Protein AF-A0A950BRS3-F1 (afdb_monomer_lite)

Sequence (164 aa):
MASGNPVDVPRTFEIGLVMAGSISAGAYIAGVVDFLIQALDQWEQAKSGSDPDCPRHNLLLKVMAGASGGGITAAIAAGQLGQAFSPVTSLPTIPSPVNNKFFESWVERIDIAGLLGTRDLDADPQSDVQSVLDSTVLDRIAASVFVFPVGSPPVNRKYLADPL

Radius of gyration: 20.38 Å; chains: 1; bounding box: 50×35×70 Å

Secondary structure (DSSP, 8-state):
---PPP--PPPEEEEEEEE---STTHHHHHHHHHHHHHHHHHHHHHHHTT-TTS---EEEEEEEEESTHHHHHHHHHHHHTTS------S---SS-----HHHIIIIII--HHHHT--HHHHH-TTS----SS-THHHHHHHHHHT---TTPPPP--TTB-S--

Structure (mmCIF, N/CA/C/O backbone):
data_AF-A0A950BRS3-F1
#
_entry.id   AF-A0A950BRS3-F1
#
loop_
_atom_site.group_PDB
_atom_site.id
_atom_site.type_symbol
_atom_site.label_atom_id
_atom_site.label_alt_id
_atom_site.label_comp_id
_atom_site.label_asym_id
_atom_site.label_entity_id
_atom_site.label_seq_id
_atom_site.pdbx_PDB_ins_code
_atom_site.Cartn_x
_atom_site.Cartn_y
_atom_site.Cartn_z
_atom_site.occupancy
_atom_site.B_iso_or_equiv
_atom_site.auth_seq_id
_atom_site.auth_comp_id
_atom_site.auth_asym_id
_atom_site.auth_atom_id
_atom_site.pdbx_PDB_model_num
ATOM 1 N N . MET A 1 1 ? -25.244 -13.499 45.451 1.00 38.75 1 MET A N 1
ATOM 2 C CA . MET A 1 1 ? -24.557 -14.028 44.255 1.00 38.75 1 MET A CA 1
ATOM 3 C C . MET A 1 1 ? -24.623 -12.950 43.192 1.00 38.75 1 MET A C 1
ATOM 5 O O . MET A 1 1 ? -25.724 -12.555 42.837 1.00 38.75 1 MET A O 1
ATOM 9 N N . ALA A 1 2 ? -23.480 -12.379 42.814 1.00 39.19 2 ALA A N 1
ATOM 10 C CA . ALA A 1 2 ? -23.419 -11.267 41.871 1.00 39.19 2 ALA A CA 1
ATOM 11 C C . ALA A 1 2 ? -23.772 -11.762 40.461 1.00 39.19 2 ALA A C 1
ATOM 13 O O . ALA A 1 2 ? -23.068 -12.599 39.902 1.00 39.19 2 ALA A O 1
ATOM 14 N N . SER A 1 3 ? -24.870 -11.255 39.907 1.00 43.66 3 SER A N 1
ATOM 15 C CA . SER A 1 3 ? -25.194 -11.359 38.489 1.00 43.66 3 SER A CA 1
ATOM 16 C C . SER A 1 3 ? -24.251 -10.434 37.720 1.00 43.66 3 SER A C 1
ATOM 18 O O . SER A 1 3 ? -24.501 -9.234 37.613 1.00 43.66 3 SER A O 1
ATOM 20 N N . GLY A 1 4 ? -23.126 -10.969 37.249 1.00 43.00 4 GLY A N 1
ATOM 21 C CA . GLY A 1 4 ? -22.287 -10.264 36.287 1.00 43.00 4 GLY A CA 1
ATOM 22 C C . GLY A 1 4 ? -23.073 -10.090 34.991 1.00 43.00 4 GLY A C 1
ATOM 23 O O . GLY A 1 4 ? -23.494 -11.081 34.397 1.00 43.00 4 GLY A O 1
ATOM 24 N N . ASN A 1 5 ? -23.300 -8.842 34.577 1.00 41.34 5 ASN A N 1
ATOM 25 C CA . ASN A 1 5 ? -23.772 -8.547 33.227 1.00 41.34 5 ASN A CA 1
ATOM 26 C C . ASN A 1 5 ? -22.833 -9.235 32.220 1.00 41.34 5 ASN A C 1
ATOM 28 O O . ASN A 1 5 ? -21.615 -9.196 32.431 1.00 41.34 5 ASN A O 1
ATOM 32 N N . PRO A 1 6 ? -23.349 -9.853 31.142 1.00 47.56 6 PRO A N 1
ATOM 33 C CA . PRO A 1 6 ? -22.487 -10.297 30.060 1.00 47.56 6 PRO A CA 1
ATOM 34 C C . PRO A 1 6 ? -21.703 -9.080 29.565 1.00 47.56 6 PRO A C 1
ATOM 36 O O . PRO A 1 6 ? -22.286 -8.041 29.259 1.00 47.56 6 PRO A O 1
ATOM 39 N N . VAL A 1 7 ? -20.374 -9.192 29.570 1.00 55.00 7 VAL A N 1
ATOM 40 C CA . VAL A 1 7 ? -19.490 -8.201 28.957 1.00 55.00 7 VAL A CA 1
ATOM 41 C C . VAL A 1 7 ? -19.906 -8.132 27.493 1.00 55.00 7 VAL A C 1
ATOM 43 O O . VAL A 1 7 ? -19.756 -9.118 26.773 1.00 55.00 7 VAL A O 1
ATOM 46 N N . ASP A 1 8 ? -20.507 -7.016 27.089 1.00 55.94 8 ASP A N 1
ATOM 47 C CA . ASP A 1 8 ? -20.932 -6.785 25.714 1.00 55.94 8 ASP A CA 1
ATOM 48 C C . ASP A 1 8 ? -19.667 -6.783 24.848 1.00 55.94 8 ASP A C 1
ATOM 50 O O . ASP A 1 8 ? -18.872 -5.841 24.875 1.00 55.94 8 ASP A O 1
ATOM 54 N N . VAL A 1 9 ? -19.389 -7.913 24.191 1.00 56.44 9 VAL A N 1
ATOM 55 C CA . VAL A 1 9 ? -18.206 -8.062 23.344 1.00 56.44 9 VAL A CA 1
ATOM 56 C C . VAL A 1 9 ? -18.384 -7.070 22.198 1.00 56.44 9 VAL A C 1
ATOM 58 O O . VAL A 1 9 ? -19.370 -7.195 21.465 1.00 56.44 9 VAL A O 1
ATOM 61 N N . PRO A 1 10 ? -17.483 -6.086 22.015 1.00 66.25 10 PRO A N 1
ATOM 62 C CA . PRO A 1 10 ? -17.678 -5.079 20.988 1.00 66.25 10 PRO A CA 1
ATOM 63 C C . PRO A 1 10 ? -17.839 -5.761 19.633 1.00 66.25 10 PRO A C 1
ATOM 65 O O . PRO A 1 10 ? -16.991 -6.558 19.215 1.00 66.25 10 PRO A O 1
ATOM 68 N N . ARG A 1 11 ? -18.950 -5.463 18.954 1.00 86.06 11 ARG A N 1
ATOM 69 C CA . ARG A 1 11 ? -19.247 -6.002 17.625 1.00 86.06 11 ARG A CA 1
ATOM 70 C C . ARG A 1 11 ? -18.036 -5.779 16.722 1.00 86.06 11 ARG A C 1
ATOM 72 O O . ARG A 1 11 ? -17.553 -4.655 16.616 1.00 86.06 11 ARG A O 1
ATOM 79 N N . THR A 1 12 ? -17.530 -6.848 16.116 1.00 93.06 12 THR A N 1
ATOM 80 C CA . THR A 1 12 ? -16.375 -6.777 15.214 1.00 93.06 12 THR A CA 1
ATOM 81 C C . THR A 1 12 ? -16.866 -6.762 13.774 1.00 93.06 12 THR A C 1
ATOM 83 O O . THR A 1 12 ? -17.670 -7.608 13.386 1.00 93.06 12 THR A O 1
ATOM 86 N N . PHE A 1 13 ? -16.406 -5.786 12.999 1.00 94.38 13 PHE A N 1
ATOM 87 C CA . PHE A 1 13 ? -16.661 -5.668 11.570 1.00 94.38 13 PHE A CA 1
ATOM 88 C C . PHE A 1 13 ? -15.406 -6.062 10.805 1.00 94.38 13 PHE A C 1
ATOM 90 O O . PHE A 1 13 ? -14.326 -5.538 11.062 1.00 94.38 13 PHE A O 1
ATOM 97 N N . GLU A 1 14 ? -15.549 -6.984 9.865 1.00 95.56 14 GLU A N 1
ATOM 98 C CA . GLU A 1 14 ? -14.435 -7.459 9.053 1.00 95.56 14 GLU A CA 1
ATOM 99 C C . GLU A 1 14 ? -14.454 -6.773 7.688 1.00 95.56 14 GLU A C 1
ATOM 101 O O . GLU A 1 14 ? -15.500 -6.690 7.042 1.00 95.56 14 GLU A O 1
ATOM 106 N N . ILE A 1 15 ? -13.296 -6.280 7.252 1.00 95.19 15 ILE A N 1
ATOM 107 C CA . ILE A 1 15 ? -13.111 -5.638 5.952 1.00 95.19 15 ILE A CA 1
ATOM 108 C C . ILE A 1 15 ? -12.165 -6.481 5.108 1.00 95.19 15 ILE A C 1
ATOM 110 O O . ILE A 1 15 ? -11.055 -6.805 5.528 1.00 95.19 15 ILE A O 1
ATOM 114 N N . GLY A 1 16 ? -12.594 -6.773 3.883 1.00 96.06 16 GLY A N 1
ATOM 115 C CA . GLY A 1 16 ? -11.703 -7.165 2.802 1.00 96.06 16 GLY A CA 1
ATOM 116 C C . GLY A 1 16 ? -11.576 -6.029 1.798 1.00 96.06 16 GLY A C 1
ATOM 117 O O . GLY A 1 16 ? -12.584 -5.550 1.279 1.00 96.06 16 GLY A O 1
ATOM 118 N N . LEU A 1 17 ? -10.349 -5.593 1.531 1.00 95.50 17 LEU A N 1
ATOM 119 C CA . LEU A 1 17 ? -10.066 -4.533 0.574 1.00 95.50 17 LEU A CA 1
ATOM 120 C C . LEU A 1 17 ? -9.602 -5.141 -0.753 1.00 95.50 17 LEU A C 1
ATOM 122 O O . LEU A 1 17 ? -8.569 -5.806 -0.811 1.00 95.50 17 LEU A O 1
ATOM 126 N N . VAL A 1 18 ? -10.356 -4.885 -1.823 1.00 95.50 18 VAL A N 1
ATOM 127 C CA . VAL A 1 18 ? -10.011 -5.299 -3.190 1.00 95.50 18 VAL A CA 1
ATOM 128 C C . VAL A 1 18 ? -9.726 -4.058 -4.027 1.00 95.50 18 VAL A C 1
ATOM 130 O O . VAL A 1 18 ? -10.600 -3.215 -4.221 1.00 95.50 18 VAL A O 1
ATOM 133 N N . MET A 1 19 ? -8.501 -3.949 -4.532 1.00 94.69 19 MET A N 1
ATOM 134 C CA . MET A 1 19 ? -8.024 -2.811 -5.314 1.00 94.69 19 MET A CA 1
ATOM 135 C C . MET A 1 19 ? -7.909 -3.191 -6.790 1.00 94.69 19 MET A C 1
ATOM 137 O O . MET A 1 19 ? -7.158 -4.093 -7.169 1.00 94.69 19 MET A O 1
ATOM 141 N N . ALA A 1 20 ? -8.662 -2.494 -7.638 1.00 89.69 20 ALA A N 1
ATOM 142 C CA . ALA A 1 20 ? -8.631 -2.714 -9.078 1.00 89.69 20 ALA A CA 1
ATOM 143 C C . ALA A 1 20 ? -7.265 -2.356 -9.687 1.00 89.69 20 ALA A C 1
ATOM 145 O O . ALA A 1 20 ? -6.498 -1.561 -9.142 1.00 89.69 20 ALA A O 1
ATOM 146 N N . GLY A 1 21 ? -6.984 -2.925 -10.859 1.00 86.69 21 GLY A N 1
ATOM 147 C CA . GLY A 1 21 ? -5.821 -2.539 -11.644 1.00 86.69 21 GLY A CA 1
ATOM 148 C C . GLY A 1 21 ? -5.962 -1.134 -12.201 1.00 86.69 21 GLY A C 1
ATOM 149 O O . GLY A 1 21 ? -6.921 -0.827 -12.903 1.00 86.69 21 GLY A O 1
ATOM 150 N N . SER A 1 22 ? -4.974 -0.294 -11.917 1.00 78.44 22 SER A N 1
ATOM 151 C CA . SER A 1 22 ? -4.832 1.008 -12.545 1.00 78.44 22 SER A CA 1
ATOM 152 C C . SER A 1 22 ? -3.350 1.334 -12.691 1.00 78.44 22 SER A C 1
ATOM 154 O O . SER A 1 22 ? -2.613 1.417 -11.715 1.00 78.44 22 SER A O 1
ATOM 156 N N . ILE A 1 23 ? -2.884 1.460 -13.933 1.00 76.69 23 ILE A N 1
ATOM 157 C CA . ILE A 1 23 ? -1.481 1.803 -14.195 1.00 76.69 23 ILE A CA 1
ATOM 158 C C . ILE A 1 23 ? -1.265 3.264 -13.787 1.00 76.69 23 ILE A C 1
ATOM 160 O O . ILE A 1 23 ? -0.563 3.557 -12.826 1.00 76.69 23 ILE A O 1
ATOM 164 N N . SER A 1 24 ? -1.958 4.187 -14.457 1.00 75.81 24 SER A N 1
ATOM 165 C CA . SER A 1 24 ? -1.821 5.629 -14.228 1.00 75.81 24 SER A CA 1
ATOM 166 C C . SER A 1 24 ? -2.507 6.138 -12.958 1.00 75.81 24 SER A C 1
ATOM 168 O O . SER A 1 24 ? -2.184 7.228 -12.499 1.00 75.81 24 SER A O 1
ATOM 170 N N . ALA A 1 25 ? -3.432 5.371 -12.369 1.00 85.81 25 ALA A N 1
ATOM 171 C CA . ALA A 1 25 ? -4.109 5.756 -11.127 1.00 85.81 25 ALA A CA 1
ATOM 172 C C . ALA A 1 25 ? -3.564 5.030 -9.885 1.00 85.81 25 ALA A C 1
ATOM 174 O O . ALA A 1 25 ? -4.206 5.057 -8.835 1.00 85.81 25 ALA A O 1
ATOM 175 N N . GLY A 1 26 ? -2.382 4.410 -9.973 1.00 90.44 26 GLY A N 1
ATOM 176 C CA . GLY A 1 26 ? -1.739 3.770 -8.826 1.00 90.44 26 GLY A CA 1
ATOM 177 C C . GLY A 1 26 ? -1.494 4.743 -7.670 1.00 90.44 26 GLY A C 1
ATOM 178 O O . GLY A 1 26 ? -1.852 4.434 -6.537 1.00 90.44 26 GLY A O 1
ATOM 179 N N . ALA A 1 27 ? -1.034 5.967 -7.962 1.00 92.44 27 ALA A N 1
ATOM 180 C CA . ALA A 1 27 ? -0.872 7.032 -6.966 1.00 92.44 27 ALA A CA 1
ATOM 181 C C . ALA A 1 27 ? -2.189 7.424 -6.275 1.00 92.44 27 ALA A C 1
ATOM 183 O O . ALA A 1 27 ? -2.205 7.704 -5.078 1.00 92.44 27 ALA A O 1
ATOM 184 N N . TYR A 1 28 ? -3.311 7.390 -7.001 1.00 93.88 28 TYR A N 1
ATOM 185 C CA . TYR A 1 28 ? -4.627 7.637 -6.413 1.00 93.88 28 TYR A CA 1
ATOM 186 C C . TYR A 1 28 ? -5.020 6.521 -5.437 1.00 93.88 28 TYR A C 1
ATOM 188 O O . TYR A 1 28 ? -5.405 6.809 -4.306 1.00 93.88 28 TYR A O 1
ATOM 196 N N . ILE A 1 29 ? -4.870 5.249 -5.834 1.00 95.25 29 ILE A N 1
ATOM 197 C CA . ILE A 1 29 ? -5.135 4.106 -4.940 1.00 95.25 29 ILE A CA 1
ATOM 198 C C . ILE A 1 29 ? -4.231 4.184 -3.705 1.00 95.25 29 ILE A C 1
ATOM 200 O O . ILE A 1 29 ? -4.699 3.997 -2.585 1.00 95.25 29 ILE A O 1
ATOM 204 N N . ALA A 1 30 ? -2.953 4.500 -3.902 1.00 95.25 30 ALA A N 1
ATOM 205 C CA . ALA A 1 30 ? -1.973 4.647 -2.838 1.00 95.25 30 ALA A CA 1
ATOM 206 C C . ALA A 1 30 ? -2.384 5.725 -1.822 1.00 95.25 30 ALA A C 1
ATOM 208 O O . ALA A 1 30 ? -2.354 5.463 -0.624 1.00 95.25 30 ALA A O 1
ATOM 209 N N . GLY A 1 31 ? -2.856 6.886 -2.290 1.00 95.44 31 GLY A N 1
ATOM 210 C CA . GLY A 1 31 ? -3.393 7.940 -1.425 1.00 95.44 31 GLY A CA 1
ATOM 211 C C . GLY A 1 31 ? -4.673 7.537 -0.684 1.00 95.44 31 GLY A C 1
ATOM 212 O O . GLY A 1 31 ? -4.834 7.871 0.487 1.00 95.44 31 GLY A O 1
ATOM 213 N N . VAL A 1 32 ? -5.569 6.770 -1.319 1.00 96.06 32 VAL A N 1
ATOM 214 C CA . VAL A 1 32 ? -6.767 6.226 -0.649 1.00 96.06 32 VAL A CA 1
ATOM 215 C C . VAL A 1 32 ? -6.377 5.272 0.481 1.00 96.06 32 VAL A C 1
ATOM 217 O O . VAL A 1 32 ? -6.950 5.344 1.566 1.00 96.06 32 VAL A O 1
ATOM 220 N N . VAL A 1 33 ? -5.402 4.392 0.244 1.00 97.12 33 VAL A N 1
ATOM 221 C CA . VAL A 1 33 ? -4.913 3.446 1.258 1.00 97.12 33 VAL A CA 1
ATOM 222 C C . VAL A 1 33 ? -4.174 4.176 2.381 1.00 97.12 33 VAL A C 1
ATOM 224 O O . VAL A 1 33 ? -4.430 3.885 3.547 1.00 97.12 33 VAL A O 1
ATOM 227 N N . ASP A 1 34 ? -3.329 5.155 2.052 1.00 97.50 34 ASP A N 1
ATOM 228 C CA . ASP A 1 34 ? -2.645 6.018 3.023 1.00 97.50 34 ASP A CA 1
ATOM 229 C C . ASP A 1 34 ? -3.643 6.701 3.971 1.00 97.50 34 ASP A C 1
ATOM 231 O O . ASP A 1 34 ? -3.556 6.571 5.195 1.00 97.50 34 ASP A O 1
ATOM 235 N N . PHE A 1 35 ? -4.665 7.342 3.399 1.00 97.62 35 PHE A N 1
ATOM 236 C CA . PHE A 1 35 ? -5.720 7.997 4.163 1.00 97.62 35 PHE A CA 1
ATOM 237 C C . PHE A 1 35 ? -6.561 7.011 4.985 1.00 97.62 35 PHE A C 1
ATOM 239 O O . PHE A 1 35 ? -6.890 7.297 6.135 1.00 97.62 35 PHE A O 1
ATOM 246 N N . LEU A 1 36 ? -6.900 5.841 4.434 1.00 97.56 36 LEU A N 1
ATOM 247 C CA . LEU A 1 36 ? -7.638 4.814 5.172 1.00 97.56 36 LEU A CA 1
ATOM 248 C C . LEU A 1 36 ? -6.870 4.387 6.429 1.00 97.56 36 LEU A C 1
ATOM 250 O O . LEU A 1 36 ? -7.454 4.329 7.510 1.00 97.56 36 LEU A O 1
ATOM 254 N N . ILE A 1 37 ? -5.567 4.130 6.306 1.00 97.25 37 ILE A N 1
ATOM 255 C CA . ILE A 1 37 ? -4.716 3.747 7.440 1.00 97.25 37 ILE A CA 1
ATOM 256 C C . ILE A 1 37 ? -4.632 4.893 8.454 1.00 97.25 37 ILE A C 1
ATOM 258 O O . ILE A 1 37 ? -4.796 4.661 9.650 1.00 97.25 37 ILE A O 1
ATOM 262 N N . GLN A 1 38 ? -4.462 6.136 7.990 1.00 97.56 38 GLN A N 1
ATOM 263 C CA . GLN A 1 38 ? -4.490 7.319 8.853 1.00 97.56 38 GLN A CA 1
ATOM 264 C C . GLN A 1 38 ? -5.797 7.421 9.651 1.00 97.56 38 GLN A C 1
ATOM 266 O O . GLN A 1 38 ? -5.765 7.671 10.858 1.00 97.56 38 GLN A O 1
ATOM 271 N N . ALA A 1 39 ? -6.941 7.242 8.991 1.00 96.56 39 ALA A N 1
ATOM 272 C CA . ALA A 1 39 ? -8.251 7.320 9.623 1.00 96.56 39 ALA A CA 1
ATOM 273 C C . ALA A 1 39 ? -8.441 6.210 10.669 1.00 96.56 39 ALA A C 1
ATOM 275 O O . ALA A 1 39 ? -8.937 6.478 11.763 1.00 96.56 39 ALA A O 1
ATOM 276 N N . LEU A 1 40 ? -8.001 4.984 10.370 1.00 96.44 40 LEU A N 1
ATOM 277 C CA . LEU A 1 40 ? -8.059 3.856 11.304 1.00 96.44 40 LEU A CA 1
ATOM 278 C C . LEU A 1 40 ? -7.122 4.048 12.508 1.00 96.44 40 LEU A C 1
ATOM 280 O O . LEU A 1 40 ? -7.534 3.794 13.641 1.00 96.44 40 LEU A O 1
ATOM 284 N N . ASP A 1 41 ? -5.901 4.552 12.292 1.00 95.94 41 ASP A N 1
ATOM 285 C CA . ASP A 1 41 ? -4.958 4.887 13.369 1.00 95.94 41 ASP A CA 1
ATOM 286 C C . ASP A 1 41 ? -5.546 5.965 14.301 1.00 95.94 41 ASP A C 1
ATOM 288 O O . ASP A 1 41 ? -5.500 5.818 15.525 1.00 95.94 41 ASP A O 1
ATOM 292 N N . GLN A 1 42 ? -6.148 7.023 13.746 1.00 94.88 42 GLN A N 1
ATOM 293 C CA . GLN A 1 42 ? -6.802 8.078 14.534 1.00 94.88 42 GLN A CA 1
ATOM 294 C C . GLN A 1 42 ? -8.043 7.571 15.272 1.00 94.88 42 GLN A C 1
ATOM 296 O O . GLN A 1 42 ? -8.268 7.939 16.426 1.00 94.88 42 GLN A O 1
ATOM 301 N N . TRP A 1 43 ? -8.837 6.707 14.643 1.00 94.62 43 TRP A N 1
ATOM 302 C CA . TRP A 1 43 ? -10.028 6.151 15.270 1.00 94.62 43 TRP A CA 1
ATOM 303 C C . TRP A 1 43 ? -9.683 5.213 16.436 1.00 94.62 43 TRP A C 1
ATOM 305 O O . TRP A 1 43 ? -10.274 5.341 17.509 1.00 94.62 43 TRP A O 1
ATOM 315 N N . GLU A 1 44 ? -8.676 4.342 16.304 1.00 94.19 44 GLU A N 1
ATOM 316 C CA . GLU A 1 44 ? -8.193 3.531 17.434 1.00 94.19 44 GLU A CA 1
ATOM 317 C C . GLU A 1 44 ? -7.625 4.392 18.574 1.00 94.19 44 GLU A C 1
ATOM 319 O O . GLU A 1 44 ? -7.845 4.088 19.751 1.00 94.19 44 GLU A O 1
ATOM 324 N N . GLN A 1 45 ? -6.952 5.503 18.256 1.00 93.00 45 GLN A N 1
ATOM 325 C CA . GLN A 1 45 ? -6.518 6.469 19.271 1.00 93.00 45 GLN A CA 1
ATOM 326 C C . GLN A 1 45 ? -7.718 7.107 19.984 1.00 93.00 45 GLN A C 1
ATOM 328 O O . GLN A 1 45 ? -7.762 7.106 21.216 1.00 93.00 45 GLN A O 1
ATOM 333 N N . ALA A 1 46 ? -8.733 7.566 19.249 1.00 93.12 46 ALA A N 1
ATOM 334 C CA . ALA A 1 46 ? -9.953 8.126 19.831 1.00 93.12 46 ALA A CA 1
ATOM 335 C C . ALA A 1 46 ? -10.698 7.102 20.710 1.00 93.12 46 ALA A C 1
ATOM 337 O O . ALA A 1 46 ? -11.187 7.446 21.788 1.00 93.12 46 ALA A O 1
ATOM 338 N N . LYS A 1 47 ? -10.715 5.820 20.314 1.00 91.50 47 LYS A N 1
ATOM 339 C CA . LYS A 1 47 ? -11.268 4.714 21.119 1.00 91.50 47 LYS A CA 1
ATOM 340 C C . LYS A 1 47 ? -10.523 4.489 22.434 1.00 91.50 47 LYS A C 1
ATOM 342 O O . LYS A 1 47 ? -11.121 3.970 23.374 1.00 91.50 47 LYS A O 1
ATOM 347 N N . SER A 1 48 ? -9.244 4.843 22.523 1.00 85.75 48 SER A N 1
ATOM 348 C CA . SER A 1 48 ? -8.501 4.784 23.789 1.00 85.75 48 SER A CA 1
ATOM 349 C C . SER A 1 48 ? -8.816 5.961 24.723 1.00 85.75 48 SER A C 1
ATOM 351 O O . SER A 1 48 ? -8.575 5.875 25.926 1.00 85.75 48 SER A O 1
ATOM 353 N N . GLY A 1 49 ? -9.392 7.038 24.182 1.00 86.12 49 GLY A N 1
ATOM 354 C CA . GLY A 1 49 ? -9.815 8.218 24.925 1.00 86.12 49 GLY A CA 1
ATOM 355 C C . GLY A 1 49 ? -11.265 8.169 25.418 1.00 86.12 49 GLY A C 1
ATOM 356 O O . GLY A 1 49 ? -12.021 7.212 25.209 1.00 86.12 49 GLY A O 1
ATOM 357 N N . SER A 1 50 ? -11.670 9.265 26.062 1.00 85.25 50 SER A N 1
ATOM 358 C CA . SER A 1 50 ? -13.004 9.476 26.636 1.00 85.25 50 SER A CA 1
ATOM 359 C C . SER A 1 50 ? -13.992 10.162 25.686 1.00 85.25 50 SER A C 1
ATOM 361 O O . SER A 1 50 ? -14.998 10.681 26.156 1.00 85.25 50 SER A O 1
ATOM 363 N N . ASP A 1 51 ? -13.710 10.198 24.380 1.00 88.62 51 ASP A N 1
ATOM 364 C CA . ASP A 1 51 ? -14.596 10.804 23.378 1.00 88.62 51 ASP A CA 1
ATOM 365 C C . ASP A 1 51 ? -15.952 10.063 23.338 1.00 88.62 51 ASP A C 1
ATOM 367 O O . ASP A 1 51 ? -15.991 8.892 22.937 1.00 88.62 51 ASP A O 1
ATOM 371 N N . PRO A 1 52 ? -17.059 10.684 23.786 1.00 87.25 52 PRO A N 1
ATOM 372 C CA . PRO A 1 52 ? -18.353 10.013 23.851 1.00 87.25 52 PRO A CA 1
ATOM 373 C C . PRO A 1 52 ? -18.939 9.709 22.465 1.00 87.25 52 PRO A C 1
ATOM 375 O O . PRO A 1 52 ? -19.738 8.779 22.356 1.00 87.25 52 PRO A O 1
ATOM 378 N N . ASP A 1 53 ? -18.518 10.430 21.423 1.00 91.06 53 ASP A N 1
ATOM 379 C CA . ASP A 1 53 ? -19.050 10.291 20.064 1.00 91.06 53 ASP A CA 1
ATOM 380 C C . ASP A 1 53 ? -18.285 9.240 19.244 1.00 91.06 53 ASP A C 1
ATOM 382 O O . ASP A 1 53 ? -18.751 8.790 18.195 1.00 91.06 53 ASP A O 1
ATOM 386 N N . CYS A 1 54 ? -17.124 8.795 19.734 1.00 92.06 54 CYS A N 1
ATOM 387 C CA . CYS A 1 54 ? -16.302 7.795 19.067 1.00 92.06 54 CYS A CA 1
ATOM 388 C C . CYS A 1 54 ? -16.969 6.400 19.084 1.00 92.06 54 CYS A C 1
ATOM 390 O O . CYS A 1 54 ? -17.163 5.816 20.163 1.00 92.06 54 CYS A O 1
ATOM 392 N N . PRO A 1 55 ? -17.260 5.795 17.911 1.00 91.25 55 PRO A N 1
ATOM 393 C CA . PRO A 1 55 ? -17.813 4.447 17.842 1.00 91.25 55 PRO A CA 1
ATOM 394 C C . PRO A 1 55 ? -16.873 3.416 18.475 1.00 91.25 55 PRO A C 1
ATOM 396 O O . PRO A 1 55 ? -15.694 3.338 18.134 1.00 91.25 55 PRO A O 1
ATOM 399 N N . ARG A 1 56 ? -17.404 2.577 19.374 1.00 90.81 56 ARG A N 1
ATOM 400 C CA . ARG A 1 56 ? -16.611 1.615 20.169 1.00 90.81 56 ARG A CA 1
ATOM 401 C C . ARG A 1 56 ? -16.535 0.203 19.584 1.00 90.81 56 ARG A C 1
ATOM 403 O O . ARG A 1 56 ? -15.977 -0.687 20.218 1.00 90.81 56 ARG A O 1
ATOM 410 N N . HIS A 1 57 ? -17.087 -0.011 18.392 1.00 92.25 57 HIS A N 1
ATOM 411 C CA . HIS A 1 57 ? -16.999 -1.298 17.711 1.00 92.25 57 HIS A CA 1
ATOM 412 C C . HIS A 1 57 ? -15.555 -1.609 17.292 1.00 92.25 57 HIS A C 1
ATOM 414 O O . HIS A 1 57 ? -14.704 -0.721 17.191 1.00 92.25 57 HIS A O 1
ATOM 420 N N . ASN A 1 58 ? -15.271 -2.885 17.062 1.00 93.12 58 ASN A N 1
ATOM 421 C CA . ASN A 1 58 ? -13.983 -3.319 16.538 1.00 93.12 58 ASN A CA 1
ATOM 422 C C . ASN A 1 58 ? -14.051 -3.402 15.017 1.00 93.12 58 ASN A C 1
ATOM 424 O O . ASN A 1 58 ? -15.093 -3.739 14.451 1.00 93.12 58 ASN A O 1
ATOM 428 N N . LEU A 1 59 ? -12.930 -3.124 14.366 1.00 94.19 59 LEU A N 1
ATOM 429 C CA . LEU A 1 59 ? -12.755 -3.312 12.935 1.00 94.19 59 LEU A CA 1
ATOM 430 C C . LEU A 1 59 ? -11.533 -4.183 12.720 1.00 94.19 59 LEU A C 1
ATOM 432 O O . LEU A 1 59 ? -10.538 -4.021 13.420 1.00 94.19 59 LEU A O 1
ATOM 436 N N . LEU A 1 60 ? -11.625 -5.094 11.761 1.00 95.75 60 LEU A N 1
ATOM 437 C CA . LEU A 1 60 ? -10.525 -5.956 11.381 1.00 95.75 60 LEU A CA 1
ATOM 438 C C . LEU A 1 60 ? -10.379 -5.963 9.860 1.00 95.75 60 LEU A C 1
ATOM 440 O O . LEU A 1 60 ? -11.210 -6.525 9.148 1.00 95.75 60 LEU A O 1
ATOM 444 N N . LEU A 1 61 ? -9.323 -5.333 9.358 1.00 96.38 61 LEU A N 1
ATOM 445 C CA . LEU A 1 61 ? -8.870 -5.493 7.987 1.00 96.38 61 LEU A CA 1
ATOM 446 C C . LEU A 1 61 ? -8.252 -6.888 7.879 1.00 96.38 61 LEU A C 1
ATOM 448 O O . LEU A 1 61 ? -7.248 -7.179 8.521 1.00 96.38 61 LEU A O 1
ATOM 452 N N . LYS A 1 62 ? -8.924 -7.760 7.131 1.00 95.56 62 LYS A N 1
ATOM 453 C CA . LYS A 1 62 ? -8.642 -9.200 7.034 1.00 95.56 62 LYS A CA 1
ATOM 454 C C . LYS A 1 62 ? -7.872 -9.585 5.787 1.00 95.56 62 LYS A C 1
ATOM 456 O O . LYS A 1 62 ? -7.266 -10.642 5.767 1.00 95.56 62 LYS A O 1
ATOM 461 N N . VAL A 1 63 ? -8.001 -8.791 4.730 1.00 95.25 63 VAL A N 1
ATOM 462 C CA . VAL A 1 63 ? -7.361 -9.063 3.448 1.00 95.25 63 VAL A CA 1
ATOM 463 C C . VAL A 1 63 ? -7.174 -7.761 2.686 1.00 95.25 63 VAL A C 1
ATOM 465 O O . VAL A 1 63 ? -8.070 -6.912 2.647 1.00 95.25 63 VAL A O 1
ATOM 468 N N . MET A 1 64 ? -6.017 -7.634 2.046 1.00 95.69 64 MET A N 1
ATOM 469 C CA . MET A 1 64 ? -5.755 -6.648 1.005 1.00 95.69 64 MET A CA 1
ATOM 470 C C . MET A 1 64 ? -5.336 -7.384 -0.263 1.00 95.69 64 MET A C 1
ATOM 472 O O . MET A 1 64 ? -4.280 -8.008 -0.308 1.00 95.69 64 MET A O 1
ATOM 476 N N . ALA A 1 65 ? -6.160 -7.307 -1.301 1.00 94.81 65 ALA A N 1
ATOM 477 C CA . ALA A 1 65 ? -5.890 -7.925 -2.591 1.00 94.81 65 ALA A CA 1
ATOM 478 C C . ALA A 1 65 ? -5.961 -6.884 -3.706 1.00 94.81 65 ALA A C 1
ATOM 480 O O . ALA A 1 65 ? -6.676 -5.886 -3.608 1.00 94.81 65 ALA A O 1
ATOM 481 N N . GLY A 1 66 ? -5.256 -7.133 -4.804 1.00 93.56 66 GLY A N 1
ATOM 482 C CA . GLY A 1 66 ? -5.370 -6.289 -5.981 1.00 93.56 66 GLY A CA 1
ATOM 483 C C . GLY A 1 66 ? -4.675 -6.859 -7.204 1.00 93.56 66 GLY A C 1
ATOM 484 O O . GLY A 1 66 ? -3.899 -7.807 -7.116 1.00 93.56 66 GLY A O 1
ATOM 485 N N . ALA A 1 67 ? -4.964 -6.259 -8.354 1.00 93.56 67 ALA A N 1
ATOM 486 C CA . ALA A 1 67 ? -4.343 -6.591 -9.633 1.00 93.56 67 ALA A CA 1
ATOM 487 C C . ALA A 1 67 ? -3.546 -5.391 -10.157 1.00 93.56 67 ALA A C 1
ATOM 489 O O . ALA A 1 67 ? -3.929 -4.254 -9.894 1.00 93.56 67 ALA A O 1
ATOM 490 N N . SER A 1 68 ? -2.464 -5.614 -10.913 1.00 92.75 68 SER A N 1
ATOM 491 C CA . SER A 1 68 ? -1.635 -4.540 -11.500 1.00 92.75 68 SER A CA 1
ATOM 492 C C . SER A 1 68 ? -1.277 -3.459 -10.456 1.00 92.75 68 SER A C 1
ATOM 494 O O . SER A 1 68 ? -0.743 -3.807 -9.405 1.00 92.75 68 SER A O 1
ATOM 496 N N . GLY A 1 69 ? -1.611 -2.181 -10.679 1.00 91.56 69 GLY A N 1
ATOM 497 C CA . GLY A 1 69 ? -1.375 -1.106 -9.705 1.00 91.56 69 GLY A CA 1
ATOM 498 C C . GLY A 1 69 ? -2.011 -1.339 -8.330 1.00 91.56 69 GLY A C 1
ATOM 499 O O . GLY A 1 69 ? -1.385 -1.059 -7.313 1.00 91.56 69 GLY A O 1
ATOM 500 N N . GLY A 1 70 ? -3.195 -1.954 -8.258 1.00 94.25 70 GLY A N 1
ATOM 501 C CA . GLY A 1 70 ? -3.786 -2.362 -6.980 1.00 94.25 70 GLY A CA 1
ATOM 502 C C . GLY A 1 70 ? -2.977 -3.455 -6.274 1.00 94.25 70 GLY A C 1
ATOM 503 O O . GLY A 1 70 ? -2.844 -3.434 -5.054 1.00 94.25 70 GLY A O 1
ATOM 504 N N . GLY A 1 71 ? -2.392 -4.384 -7.035 1.00 94.06 71 GLY A N 1
ATOM 505 C CA . GLY A 1 71 ? -1.517 -5.434 -6.503 1.00 94.06 71 GLY A CA 1
ATOM 506 C C . GLY A 1 71 ? -0.194 -4.875 -5.976 1.00 94.06 71 GLY A C 1
ATOM 507 O O . GLY A 1 71 ? 0.233 -5.232 -4.881 1.00 94.06 71 GLY A O 1
ATOM 508 N N . ILE A 1 72 ? 0.406 -3.929 -6.704 1.00 94.44 72 ILE A N 1
ATOM 509 C CA . ILE A 1 72 ? 1.593 -3.190 -6.248 1.00 94.44 72 ILE A CA 1
ATOM 510 C C . ILE A 1 72 ? 1.279 -2.449 -4.941 1.00 94.44 72 ILE A C 1
ATOM 512 O O . ILE A 1 72 ? 2.032 -2.566 -3.978 1.00 94.44 72 ILE A O 1
ATOM 516 N N . THR A 1 73 ? 0.144 -1.749 -4.852 1.00 95.94 73 THR A N 1
ATOM 517 C CA . THR A 1 73 ? -0.254 -1.056 -3.615 1.00 95.94 73 THR A CA 1
ATOM 518 C C . THR A 1 73 ? -0.511 -2.019 -2.453 1.00 95.94 73 THR A C 1
ATOM 520 O O . THR A 1 73 ? -0.132 -1.707 -1.325 1.00 95.94 73 THR A O 1
ATOM 523 N N . ALA A 1 74 ? -1.078 -3.206 -2.700 1.00 95.38 74 ALA A N 1
ATOM 524 C CA . ALA A 1 74 ? -1.209 -4.245 -1.673 1.00 95.38 74 ALA A CA 1
ATOM 525 C C . ALA A 1 74 ? 0.163 -4.703 -1.148 1.00 95.38 74 ALA A C 1
ATOM 527 O O . ALA A 1 74 ? 0.363 -4.794 0.063 1.00 95.38 74 ALA A O 1
ATOM 528 N N . ALA A 1 75 ? 1.130 -4.921 -2.043 1.00 95.38 75 ALA A N 1
ATOM 529 C CA . ALA A 1 75 ? 2.493 -5.287 -1.663 1.00 95.38 75 ALA A CA 1
ATOM 530 C C . ALA A 1 75 ? 3.200 -4.166 -0.878 1.00 95.38 75 ALA A C 1
ATOM 532 O O . ALA A 1 75 ? 3.862 -4.440 0.123 1.00 95.38 75 ALA A O 1
ATOM 533 N N . ILE A 1 76 ? 3.011 -2.900 -1.275 1.00 96.31 76 ILE A N 1
ATOM 534 C CA . ILE A 1 76 ? 3.520 -1.743 -0.522 1.00 96.31 76 ILE A CA 1
ATOM 535 C C . ILE A 1 76 ? 2.935 -1.716 0.889 1.00 96.31 76 ILE A C 1
ATOM 537 O O . ILE A 1 76 ? 3.678 -1.534 1.855 1.00 96.31 76 ILE A O 1
ATOM 541 N N . ALA A 1 77 ? 1.628 -1.950 1.026 1.00 95.88 77 ALA A N 1
ATOM 542 C CA . ALA A 1 77 ? 0.978 -2.005 2.329 1.00 95.88 77 ALA A CA 1
ATOM 543 C C . ALA A 1 77 ? 1.586 -3.093 3.224 1.00 95.88 77 ALA A C 1
ATOM 545 O O . ALA A 1 77 ? 1.886 -2.814 4.383 1.00 95.88 77 ALA A O 1
ATOM 546 N N . ALA A 1 78 ? 1.871 -4.282 2.685 1.00 93.44 78 ALA A N 1
ATOM 547 C CA . ALA A 1 78 ? 2.534 -5.349 3.437 1.00 93.44 78 ALA A CA 1
ATOM 548 C C . ALA A 1 78 ? 3.916 -4.927 3.983 1.00 93.44 78 ALA A C 1
ATOM 550 O O . ALA A 1 78 ? 4.262 -5.254 5.117 1.00 93.44 78 ALA A O 1
ATOM 551 N N . GLY A 1 79 ? 4.692 -4.148 3.220 1.00 93.50 79 GLY A N 1
ATOM 552 C CA . GLY A 1 79 ? 5.991 -3.616 3.659 1.00 93.50 79 GLY A CA 1
ATOM 553 C C . GLY A 1 79 ? 5.919 -2.407 4.608 1.00 93.50 79 GLY A C 1
ATOM 554 O O . GLY A 1 79 ? 6.919 -2.077 5.257 1.00 93.50 79 GLY A O 1
ATOM 555 N N . GLN A 1 80 ? 4.766 -1.735 4.689 1.00 95.00 80 GLN A N 1
ATOM 556 C CA . GLN A 1 80 ? 4.564 -0.469 5.409 1.00 95.00 80 GLN A CA 1
ATOM 557 C C . GLN A 1 80 ? 3.779 -0.632 6.722 1.00 95.00 80 GLN A C 1
ATOM 559 O O . GLN A 1 80 ? 4.107 0.007 7.719 1.00 95.00 80 GLN A O 1
ATOM 564 N N . LEU A 1 81 ? 2.751 -1.487 6.753 1.00 95.00 81 LEU A N 1
ATOM 565 C CA . LEU A 1 81 ? 1.783 -1.587 7.857 1.00 95.00 81 LEU A CA 1
ATOM 566 C C . LEU A 1 81 ? 2.381 -2.061 9.188 1.00 95.00 81 LEU A C 1
ATOM 568 O O . LEU A 1 81 ? 1.823 -1.763 10.242 1.00 95.00 81 LEU A O 1
ATOM 572 N N . GLY A 1 82 ? 3.521 -2.750 9.160 1.00 92.75 82 GLY A N 1
ATOM 573 C CA . GLY A 1 82 ? 4.274 -3.110 10.366 1.00 92.75 82 GLY A CA 1
ATOM 574 C C . GLY A 1 82 ? 5.160 -1.985 10.914 1.00 92.75 82 GLY A C 1
ATOM 575 O O . GLY A 1 82 ? 5.846 -2.187 11.913 1.00 92.75 82 GLY A O 1
ATOM 576 N N . GLN A 1 83 ? 5.189 -0.816 10.268 1.00 92.81 83 GLN A N 1
ATOM 577 C CA . GLN A 1 83 ? 6.090 0.290 10.592 1.00 92.81 83 GLN A CA 1
ATOM 578 C C . GLN A 1 83 ? 5.331 1.571 10.955 1.00 92.81 83 GLN A C 1
ATOM 580 O O . GLN A 1 83 ? 4.163 1.769 10.601 1.00 92.81 83 GLN A O 1
ATOM 585 N N . ALA A 1 84 ? 6.020 2.466 11.663 1.00 92.25 84 ALA A N 1
ATOM 586 C CA . ALA A 1 84 ? 5.562 3.835 11.847 1.00 92.25 84 ALA A CA 1
ATOM 587 C C . ALA A 1 84 ? 5.836 4.626 10.567 1.00 92.25 84 ALA A C 1
ATOM 589 O O . ALA A 1 84 ? 6.952 4.608 10.047 1.00 92.25 84 ALA A O 1
ATOM 590 N N . PHE A 1 85 ? 4.831 5.343 10.082 1.00 93.81 85 PHE A N 1
ATOM 591 C CA . PHE A 1 85 ? 4.952 6.168 8.890 1.00 93.81 85 PHE A CA 1
ATOM 592 C C . PHE A 1 85 ? 4.083 7.419 9.011 1.00 93.81 85 PHE A C 1
ATOM 594 O O . PHE A 1 85 ? 3.174 7.467 9.841 1.00 93.81 85 PHE A O 1
ATOM 601 N N . SER A 1 86 ? 4.390 8.430 8.203 1.00 93.81 86 SER A N 1
ATOM 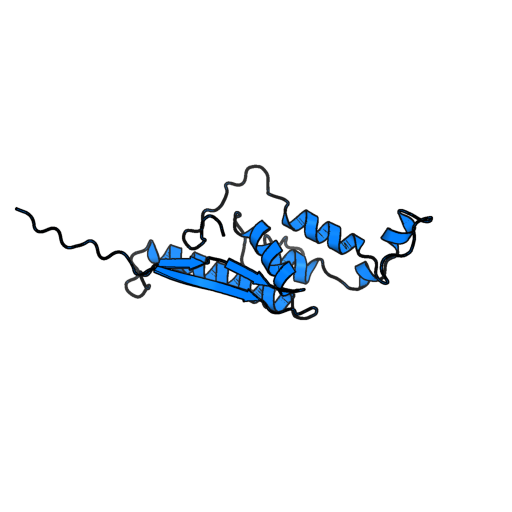602 C CA . SER A 1 86 ? 3.688 9.713 8.207 1.00 93.81 86 SER A CA 1
ATOM 603 C C . SER A 1 86 ? 2.708 9.773 7.032 1.00 93.81 86 SER A C 1
ATOM 605 O O . SER A 1 86 ? 3.159 9.748 5.883 1.00 93.81 86 SER A O 1
ATOM 607 N N . PRO A 1 87 ? 1.390 9.870 7.280 1.00 95.12 87 PRO A N 1
ATOM 608 C CA . PRO A 1 87 ? 0.411 10.085 6.218 1.00 95.12 87 PRO A CA 1
ATOM 609 C C . PRO A 1 87 ? 0.687 11.380 5.450 1.00 95.12 87 PRO A C 1
ATOM 611 O O . PRO A 1 87 ? 1.087 12.387 6.044 1.00 95.12 87 PRO A O 1
ATOM 614 N N . VAL A 1 88 ? 0.459 11.373 4.139 1.00 94.31 88 VAL A N 1
ATOM 615 C CA . VAL A 1 88 ? 0.686 12.541 3.280 1.00 94.31 88 VAL A CA 1
ATOM 616 C C . VAL A 1 88 ? -0.619 13.316 3.116 1.00 94.31 88 VAL A C 1
ATOM 618 O O . VAL A 1 88 ? -1.445 13.021 2.259 1.00 94.31 88 VAL A O 1
ATOM 621 N N . THR A 1 89 ? -0.809 14.348 3.940 1.00 90.50 89 THR A N 1
ATOM 622 C CA . THR A 1 89 ? -2.043 15.161 3.956 1.00 90.50 89 THR A CA 1
ATOM 623 C C . THR A 1 89 ? -1.989 16.409 3.075 1.00 90.50 89 THR A C 1
ATOM 625 O O . THR A 1 89 ? -3.007 17.054 2.834 1.00 90.50 89 THR A O 1
ATOM 628 N N . SER A 1 90 ? -0.802 16.788 2.616 1.00 86.75 90 SER A N 1
ATOM 629 C CA . SER A 1 90 ? -0.581 17.895 1.690 1.00 86.75 90 SER A CA 1
ATOM 630 C C . SER A 1 90 ? 0.660 17.608 0.861 1.00 86.75 90 SER A C 1
ATOM 632 O O . SER A 1 90 ? 1.493 16.803 1.275 1.00 86.75 90 SER A O 1
ATOM 634 N N . LEU A 1 91 ? 0.818 18.302 -0.269 1.00 80.94 91 LEU A N 1
ATOM 635 C CA . LEU A 1 91 ? 2.038 18.194 -1.065 1.00 80.94 91 LEU A CA 1
ATOM 636 C C . LEU A 1 91 ? 3.253 18.547 -0.187 1.00 80.94 91 LEU A C 1
ATOM 638 O O . LEU A 1 91 ? 3.311 19.668 0.328 1.00 80.94 91 LEU A O 1
ATOM 642 N N . PRO A 1 92 ? 4.188 17.608 0.031 1.00 78.38 92 PRO A N 1
ATOM 643 C CA . PRO A 1 92 ? 5.363 17.877 0.839 1.00 78.38 92 PRO A CA 1
ATOM 644 C C . PRO A 1 92 ? 6.243 18.912 0.134 1.00 78.38 92 PRO A C 1
ATOM 646 O O . PRO A 1 92 ? 6.412 18.891 -1.086 1.00 78.38 92 PRO A O 1
ATOM 649 N N . THR A 1 93 ? 6.816 19.839 0.900 1.00 73.44 93 THR A N 1
ATOM 650 C CA . THR A 1 93 ? 7.829 20.760 0.378 1.00 73.44 93 THR A CA 1
ATOM 651 C C . THR A 1 93 ? 9.084 19.969 0.035 1.00 73.44 93 THR A C 1
ATOM 653 O O . THR A 1 93 ? 9.728 19.409 0.922 1.00 73.44 93 THR A O 1
ATOM 656 N N . ILE A 1 94 ? 9.435 19.924 -1.247 1.00 64.12 94 ILE A N 1
ATOM 657 C CA . ILE A 1 94 ? 10.667 19.291 -1.721 1.00 64.12 94 ILE A CA 1
ATOM 658 C C . ILE A 1 94 ? 11.854 20.221 -1.399 1.00 64.12 94 I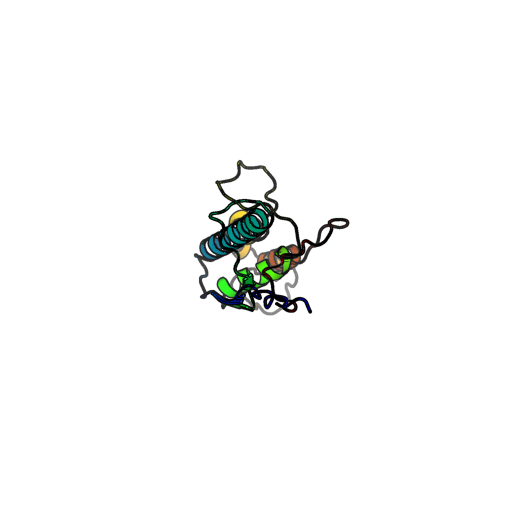LE A C 1
ATOM 660 O O . ILE A 1 94 ? 11.749 21.420 -1.672 1.00 64.12 94 ILE A O 1
ATOM 664 N N . PRO A 1 95 ? 12.985 19.723 -0.858 1.00 58.34 95 PRO A N 1
ATOM 665 C CA . PRO A 1 95 ? 13.319 18.328 -0.573 1.00 58.34 95 PRO A CA 1
ATOM 666 C C . PRO A 1 95 ? 13.129 17.997 0.915 1.00 58.34 95 PRO A C 1
ATOM 668 O O . PRO A 1 95 ? 14.008 18.258 1.733 1.00 58.34 95 PRO A O 1
ATOM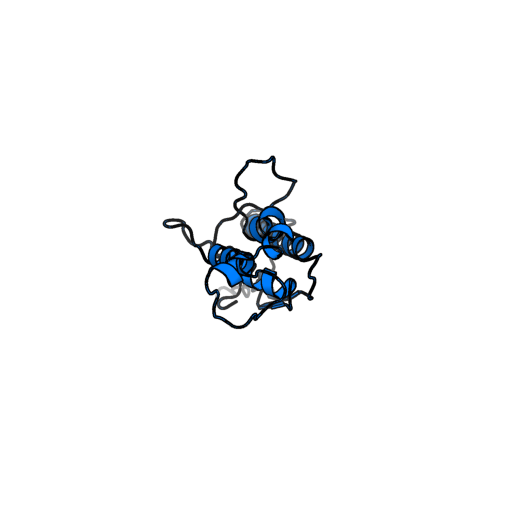 671 N N . SER A 1 96 ? 12.000 17.394 1.278 1.00 63.00 96 SER A N 1
ATOM 672 C CA . SER A 1 96 ? 11.823 16.790 2.599 1.00 63.00 96 SER A CA 1
ATOM 673 C C . SER A 1 96 ? 11.651 15.288 2.423 1.00 63.00 96 SER A C 1
ATOM 675 O O . SER A 1 96 ? 10.806 14.890 1.623 1.00 63.00 96 SER A O 1
ATOM 677 N N . PRO A 1 97 ? 12.404 14.446 3.150 1.00 69.31 97 PRO A N 1
ATOM 678 C CA . PRO A 1 97 ? 12.172 13.012 3.117 1.00 69.31 97 PRO A CA 1
ATOM 679 C C . PRO A 1 97 ? 10.746 12.719 3.592 1.00 69.31 97 PRO A C 1
ATOM 681 O O . PRO A 1 97 ? 10.340 13.152 4.675 1.00 69.31 97 PRO A O 1
ATOM 684 N N . VAL A 1 98 ? 9.985 11.993 2.776 1.00 83.19 98 VAL A N 1
ATOM 685 C CA . VAL A 1 98 ? 8.642 11.535 3.125 1.00 83.19 98 VAL A CA 1
ATOM 686 C C . VAL A 1 98 ? 8.767 10.124 3.685 1.00 83.19 98 VAL A C 1
ATOM 688 O O . VAL A 1 98 ? 9.105 9.189 2.967 1.00 83.19 98 VAL A O 1
ATOM 691 N N . ASN A 1 99 ? 8.490 9.942 4.978 1.00 90.88 99 ASN A N 1
ATOM 692 C CA . ASN A 1 99 ? 8.417 8.608 5.579 1.00 90.88 99 ASN A CA 1
ATOM 693 C C . ASN A 1 99 ? 7.089 7.936 5.195 1.00 90.88 99 ASN A C 1
ATOM 695 O O . ASN A 1 99 ? 6.206 7.775 6.038 1.00 90.88 99 ASN A O 1
ATOM 699 N N . ASN A 1 100 ? 6.910 7.634 3.907 1.00 94.62 100 ASN A N 1
ATOM 700 C CA . ASN A 1 100 ? 5.703 7.019 3.375 1.00 94.62 100 ASN A CA 1
ATOM 701 C C . ASN A 1 100 ? 5.995 6.227 2.093 1.00 94.62 100 ASN A C 1
ATOM 703 O O . ASN A 1 100 ? 6.139 6.805 1.017 1.00 94.62 100 ASN A O 1
ATOM 707 N N . LYS A 1 101 ? 6.019 4.892 2.191 1.00 95.69 101 LYS A N 1
ATOM 708 C CA . LYS A 1 101 ? 6.343 4.007 1.061 1.00 95.69 101 LYS A CA 1
ATOM 709 C C . LYS A 1 101 ? 5.324 4.079 -0.076 1.00 95.69 101 LYS A C 1
ATOM 711 O O . LYS A 1 101 ? 5.688 3.812 -1.221 1.00 95.69 101 LYS A O 1
ATOM 716 N N . PHE A 1 102 ? 4.070 4.438 0.213 1.00 95.62 102 PHE A N 1
ATOM 717 C CA . PHE A 1 102 ? 3.047 4.648 -0.814 1.00 95.62 102 PHE A CA 1
ATOM 718 C C . PHE A 1 102 ? 3.407 5.846 -1.686 1.00 95.62 102 PHE A C 1
ATOM 720 O O . PHE A 1 102 ? 3.457 5.721 -2.909 1.00 95.62 102 PHE A O 1
ATOM 727 N N . PHE A 1 103 ? 3.706 6.978 -1.049 1.00 94.44 103 PHE A N 1
ATOM 728 C CA . PHE A 1 103 ? 4.087 8.210 -1.732 1.00 94.44 103 PHE A CA 1
ATOM 729 C C . PHE A 1 103 ? 5.432 8.066 -2.446 1.00 94.44 103 PHE A C 1
ATOM 731 O O . PHE A 1 103 ? 5.535 8.355 -3.635 1.00 94.44 103 PHE A O 1
ATOM 738 N N . GLU A 1 104 ? 6.437 7.534 -1.756 1.00 93.12 104 GLU A N 1
ATOM 739 C CA . GLU A 1 104 ? 7.767 7.318 -2.321 1.00 93.12 104 GLU A CA 1
ATOM 740 C C . GLU A 1 104 ? 7.703 6.442 -3.585 1.00 93.12 104 GLU A C 1
ATOM 742 O O . GLU A 1 104 ? 8.268 6.789 -4.621 1.00 93.12 104 GLU A O 1
ATOM 747 N N . SER A 1 105 ? 6.964 5.329 -3.546 1.00 93.81 105 SER A N 1
ATOM 748 C CA . SER A 1 105 ? 6.876 4.416 -4.693 1.00 93.81 105 SER A CA 1
ATOM 749 C C . SER A 1 105 ? 6.089 5.015 -5.860 1.00 93.81 105 SER A C 1
ATOM 751 O O . SER A 1 105 ? 6.553 4.961 -6.998 1.00 93.81 105 SER A O 1
ATOM 753 N N . TRP A 1 106 ? 4.900 5.564 -5.593 1.00 93.88 106 TRP A N 1
ATOM 754 C CA . TRP A 1 106 ? 3.955 5.964 -6.640 1.00 93.88 106 TRP A CA 1
ATOM 755 C C . TRP A 1 106 ? 4.083 7.407 -7.122 1.00 93.88 106 TRP A C 1
ATOM 757 O O . TRP A 1 106 ? 3.557 7.721 -8.188 1.00 93.88 106 TRP A O 1
ATOM 76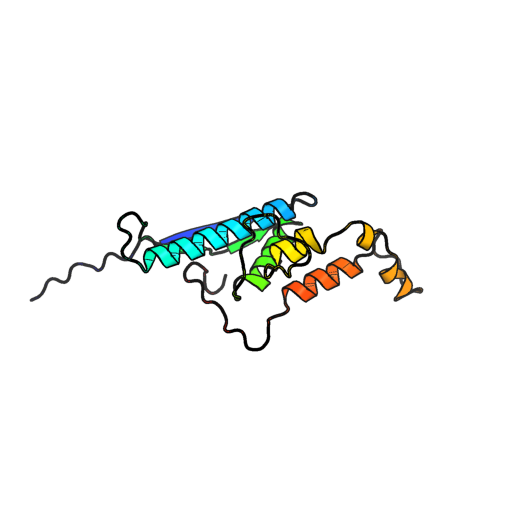7 N N . VAL A 1 107 ? 4.721 8.278 -6.344 1.00 91.69 107 VAL A N 1
ATOM 768 C CA . VAL A 1 107 ? 4.828 9.710 -6.651 1.00 91.69 107 VAL A CA 1
ATOM 769 C C . VAL A 1 107 ? 6.274 10.113 -6.909 1.00 91.69 107 VAL A C 1
ATOM 771 O O . VAL A 1 107 ? 6.524 10.862 -7.845 1.00 91.69 107 VAL A O 1
ATOM 774 N N . GLU A 1 108 ? 7.227 9.619 -6.116 1.00 90.69 108 GLU A N 1
ATOM 775 C CA . GLU A 1 108 ? 8.624 10.062 -6.231 1.00 90.69 108 GLU A CA 1
ATOM 776 C C . GLU A 1 108 ? 9.468 9.190 -7.166 1.00 90.69 108 GLU A C 1
ATOM 778 O O . GLU A 1 108 ? 10.334 9.709 -7.868 1.00 90.69 108 GLU A O 1
ATOM 783 N N . ARG A 1 109 ? 9.265 7.866 -7.156 1.00 91.12 109 ARG A N 1
ATOM 784 C CA . ARG A 1 109 ? 10.186 6.927 -7.818 1.00 91.12 109 ARG A CA 1
ATOM 785 C C . ARG A 1 109 ? 9.717 6.409 -9.172 1.00 91.12 109 ARG A C 1
ATOM 787 O O . ARG A 1 109 ? 10.560 6.195 -10.043 1.00 91.12 109 ARG A O 1
ATOM 794 N N . ILE A 1 110 ? 8.424 6.130 -9.346 1.00 89.12 110 ILE A N 1
ATOM 795 C CA . ILE A 1 110 ? 7.925 5.603 -10.620 1.00 89.12 110 ILE A CA 1
ATOM 796 C C . ILE A 1 110 ? 7.863 6.725 -11.664 1.00 89.12 110 ILE A C 1
ATOM 798 O O . ILE A 1 110 ? 7.060 7.646 -11.567 1.00 89.12 110 ILE A O 1
ATOM 802 N N . ASP A 1 111 ? 8.722 6.639 -12.677 1.00 89.50 111 ASP A N 1
ATOM 803 C CA . ASP A 1 111 ? 8.804 7.625 -13.754 1.00 89.50 111 ASP A CA 1
ATOM 804 C C . ASP A 1 111 ? 9.114 6.928 -15.085 1.00 89.50 111 ASP A C 1
ATOM 806 O O . ASP A 1 111 ? 9.947 6.017 -15.157 1.00 89.50 111 ASP A O 1
ATOM 810 N N . ILE A 1 112 ? 8.444 7.367 -16.152 1.00 91.31 112 ILE A N 1
ATOM 811 C CA . ILE A 1 112 ? 8.631 6.834 -17.504 1.00 91.31 112 ILE A CA 1
ATOM 812 C C . ILE A 1 112 ? 10.069 7.011 -18.001 1.00 91.31 112 ILE A C 1
ATOM 814 O O . ILE A 1 112 ? 10.573 6.148 -18.710 1.00 91.31 112 ILE A O 1
ATOM 818 N N . ALA A 1 113 ? 10.767 8.073 -17.597 1.00 93.25 113 ALA A N 1
ATOM 819 C CA . ALA A 1 113 ? 12.149 8.325 -17.985 1.00 93.25 113 ALA A CA 1
ATOM 820 C C . ALA A 1 113 ? 13.085 7.191 -17.544 1.00 93.25 113 ALA A C 1
ATOM 822 O O . ALA A 1 113 ? 14.021 6.856 -18.265 1.00 93.25 113 ALA A O 1
ATOM 823 N N . GLY A 1 114 ? 12.815 6.564 -16.392 1.00 91.81 114 GLY A N 1
ATOM 824 C CA . GLY A 1 114 ? 13.565 5.395 -15.934 1.00 91.81 114 GLY A CA 1
ATOM 825 C C . GLY A 1 114 ? 13.306 4.148 -16.781 1.00 91.81 114 GLY A C 1
ATOM 826 O O . GLY A 1 114 ? 14.231 3.373 -16.995 1.00 91.81 114 GLY A O 1
ATOM 827 N N . LEU A 1 115 ? 12.075 3.990 -17.277 1.00 93.94 115 LEU A N 1
ATOM 828 C CA . LEU A 1 115 ? 11.636 2.862 -18.106 1.00 93.94 115 LEU A CA 1
ATOM 829 C C . LEU A 1 115 ? 12.101 2.964 -19.567 1.00 93.94 115 LEU A C 1
ATOM 831 O O . LEU A 1 115 ? 12.119 1.967 -20.280 1.00 93.94 115 LEU A O 1
ATOM 835 N N . LEU A 1 116 ? 12.463 4.166 -20.021 1.00 95.81 116 LEU A N 1
ATOM 836 C CA . LEU A 1 116 ? 13.027 4.420 -21.353 1.00 95.81 116 LEU A CA 1
ATOM 837 C C . LEU A 1 116 ? 14.561 4.274 -21.391 1.00 95.81 116 LEU A C 1
ATOM 839 O O . LEU A 1 116 ? 15.187 4.653 -22.380 1.00 95.81 116 LEU A O 1
ATOM 843 N N . GLY A 1 117 ? 15.166 3.784 -20.305 1.00 93.75 117 GLY A N 1
ATOM 844 C CA . GLY A 1 117 ? 16.591 3.473 -20.232 1.00 93.75 117 GLY A CA 1
ATOM 845 C C . GLY A 1 117 ? 16.969 2.195 -20.985 1.00 93.75 117 GLY A C 1
ATOM 846 O O . GLY A 1 117 ? 16.152 1.589 -21.671 1.00 93.75 117 GLY A O 1
ATOM 847 N N . THR A 1 118 ? 18.234 1.800 -20.848 1.00 94.94 118 THR A N 1
ATOM 848 C CA . THR A 1 118 ? 18.812 0.585 -21.451 1.00 94.94 118 THR A CA 1
ATOM 849 C C . THR A 1 118 ? 19.625 -0.228 -20.445 1.00 94.94 118 THR A C 1
ATOM 851 O O . THR A 1 118 ? 20.465 -1.032 -20.844 1.00 94.94 118 THR A O 1
ATOM 854 N N . ARG A 1 119 ? 19.454 0.001 -19.132 1.00 93.25 119 ARG A N 1
ATOM 855 C CA . ARG A 1 119 ? 20.342 -0.609 -18.124 1.00 93.25 119 ARG A CA 1
ATOM 856 C C . ARG A 1 119 ? 20.262 -2.126 -18.111 1.00 93.25 119 ARG A C 1
ATOM 858 O O . ARG A 1 119 ? 21.274 -2.764 -17.848 1.00 93.25 119 ARG A O 1
ATOM 865 N N . ASP A 1 120 ? 19.083 -2.673 -18.354 1.00 91.94 120 ASP A N 1
ATOM 866 C CA . ASP A 1 120 ? 18.851 -4.105 -18.500 1.00 91.94 120 ASP A CA 1
ATOM 867 C C . ASP A 1 120 ? 19.647 -4.697 -19.675 1.00 91.94 120 ASP A C 1
ATOM 869 O O . ASP A 1 120 ? 20.317 -5.714 -19.507 1.00 91.94 120 ASP A O 1
ATOM 873 N N . LEU A 1 121 ? 19.662 -4.014 -20.824 1.00 93.00 121 LEU A N 1
ATOM 874 C CA . LEU A 1 121 ? 20.442 -4.411 -22.002 1.00 93.00 121 LEU A CA 1
ATOM 875 C C . LEU A 1 121 ? 21.954 -4.267 -21.781 1.00 93.00 121 LEU A C 1
ATOM 877 O O . LEU A 1 121 ? 22.730 -5.134 -22.177 1.00 93.00 121 LEU A O 1
ATOM 881 N N . ASP A 1 122 ? 22.381 -3.177 -21.141 1.00 93.62 122 ASP A N 1
ATOM 882 C CA . ASP A 1 122 ? 23.797 -2.906 -20.873 1.00 93.62 122 ASP A CA 1
ATOM 883 C C . ASP A 1 122 ? 24.382 -3.882 -19.835 1.00 93.62 122 ASP A C 1
ATOM 885 O O . ASP A 1 122 ? 25.577 -4.189 -19.870 1.00 93.62 122 ASP A O 1
ATOM 889 N N . ALA A 1 123 ? 23.553 -4.365 -18.902 1.00 91.12 123 ALA A N 1
ATOM 890 C CA . ALA A 1 123 ? 23.957 -5.305 -17.859 1.00 91.12 123 ALA A CA 1
ATOM 891 C C . ALA A 1 123 ? 24.208 -6.724 -18.393 1.00 91.12 123 ALA A C 1
ATOM 893 O O . ALA A 1 123 ? 25.084 -7.412 -17.866 1.00 91.12 123 ALA A O 1
ATOM 894 N N . ASP A 1 124 ? 23.482 -7.147 -19.433 1.00 89.88 124 ASP A N 1
ATOM 895 C CA . ASP A 1 124 ? 23.709 -8.425 -20.116 1.00 89.88 124 ASP A CA 1
ATOM 896 C C . ASP A 1 124 ? 23.564 -8.293 -21.647 1.00 89.88 124 ASP A C 1
ATOM 898 O O . ASP A 1 124 ? 22.542 -8.685 -22.224 1.00 89.88 124 ASP A O 1
ATOM 902 N N . PRO A 1 125 ? 24.610 -7.789 -22.339 1.00 88.44 125 PRO A N 1
ATOM 903 C CA . PRO A 1 125 ? 24.556 -7.487 -23.772 1.00 88.44 125 PRO A CA 1
ATOM 904 C C . PRO A 1 125 ? 24.402 -8.706 -24.687 1.00 88.44 125 PRO A C 1
ATOM 906 O O . PRO A 1 125 ? 24.341 -8.543 -25.906 1.00 88.44 125 PRO A O 1
ATOM 909 N N . GLN A 1 126 ? 24.478 -9.923 -24.145 1.00 91.75 126 GLN A N 1
ATOM 910 C CA . GLN A 1 126 ? 24.352 -11.172 -24.903 1.00 91.75 126 GLN A CA 1
ATOM 911 C C . GLN A 1 126 ? 23.025 -11.889 -24.633 1.00 91.75 126 GLN A C 1
ATOM 913 O O . GLN A 1 126 ? 22.759 -12.911 -25.265 1.00 91.75 126 GLN A O 1
ATOM 918 N N . SER A 1 127 ? 22.209 -11.375 -23.711 1.00 88.50 127 SER A N 1
ATOM 919 C CA . SER A 1 127 ? 20.891 -11.924 -23.414 1.00 88.50 127 SER A CA 1
ATOM 920 C C . SER A 1 127 ? 19.847 -11.552 -24.467 1.00 88.50 127 SER A C 1
ATOM 922 O O . SER A 1 127 ? 19.961 -10.553 -25.182 1.00 88.50 127 SER A O 1
ATOM 924 N N . ASP A 1 128 ? 18.797 -12.368 -24.544 1.00 91.94 128 ASP A N 1
ATOM 925 C CA . ASP A 1 128 ? 17.612 -12.042 -25.328 1.00 91.94 128 ASP A CA 1
ATOM 926 C C . ASP A 1 128 ? 16.851 -10.872 -24.689 1.00 91.94 128 ASP A C 1
ATOM 928 O O . ASP A 1 128 ? 16.660 -10.818 -23.472 1.00 91.94 128 ASP A O 1
ATOM 932 N N . VAL A 1 129 ? 16.337 -9.966 -25.525 1.00 91.00 129 VAL A N 1
ATOM 933 C CA . VAL A 1 129 ? 15.496 -8.850 -25.073 1.00 91.00 129 VAL A CA 1
ATOM 934 C C . VAL A 1 129 ? 14.183 -9.393 -24.500 1.00 91.00 129 VAL A C 1
ATOM 936 O O . VAL A 1 129 ? 13.352 -9.929 -25.233 1.00 91.00 129 VAL A O 1
ATOM 939 N N . GLN A 1 130 ? 13.978 -9.231 -23.190 1.00 90.75 130 GLN A N 1
ATOM 940 C CA . GLN A 1 130 ? 12.793 -9.752 -22.491 1.00 90.75 130 GLN A CA 1
ATOM 941 C C . GLN A 1 130 ? 11.619 -8.764 -22.444 1.00 90.75 130 GLN A C 1
ATOM 943 O O . GLN A 1 130 ? 10.461 -9.175 -22.374 1.00 90.75 130 GLN A O 1
ATOM 948 N N . SER A 1 131 ? 11.908 -7.463 -22.467 1.00 91.94 131 SER A N 1
ATOM 949 C CA . SER A 1 131 ? 10.936 -6.380 -22.302 1.00 91.94 131 SER A CA 1
ATOM 950 C C . SER A 1 131 ? 11.223 -5.246 -23.283 1.00 91.94 131 SER A C 1
ATOM 952 O O . SER A 1 131 ? 12.361 -5.025 -23.682 1.00 91.94 131 SER A O 1
ATOM 954 N N . VAL A 1 132 ? 10.177 -4.510 -23.664 1.00 92.69 132 VAL A N 1
ATOM 955 C CA . VAL A 1 132 ? 10.302 -3.282 -24.471 1.00 92.69 132 VAL A CA 1
ATOM 956 C C . VAL A 1 132 ? 10.807 -2.101 -23.631 1.00 92.69 132 VAL A C 1
ATOM 958 O O . VAL A 1 132 ? 11.363 -1.155 -24.180 1.00 92.69 132 VAL A O 1
ATOM 961 N N . LEU A 1 133 ? 10.583 -2.137 -22.315 1.00 94.12 133 LEU A N 1
ATOM 962 C CA . LEU A 1 133 ? 10.958 -1.084 -21.370 1.00 94.12 133 LEU A CA 1
ATOM 963 C C . LEU A 1 133 ? 11.937 -1.623 -20.323 1.00 94.12 133 LEU A C 1
ATOM 965 O O . LEU A 1 133 ? 11.734 -2.738 -19.832 1.00 94.12 133 LEU A O 1
ATOM 969 N N . ASP A 1 134 ? 12.904 -0.795 -19.926 1.00 94.31 134 ASP A N 1
ATOM 970 C CA . ASP A 1 134 ? 13.896 -1.095 -18.887 1.00 94.31 134 ASP A CA 1
ATOM 971 C C . ASP A 1 134 ? 13.216 -1.197 -17.515 1.00 94.31 134 ASP A C 1
ATOM 973 O O . ASP A 1 134 ? 12.847 -0.201 -16.882 1.00 94.31 134 ASP A O 1
ATOM 977 N N . SER A 1 135 ? 13.040 -2.426 -17.030 1.00 92.31 135 SER A N 1
ATOM 978 C CA . SER A 1 135 ? 12.365 -2.698 -15.759 1.00 92.31 135 SER A CA 1
ATOM 979 C C . SER A 1 135 ? 13.275 -2.586 -14.535 1.00 92.31 135 SER A C 1
ATOM 981 O O . SER A 1 135 ? 12.783 -2.724 -13.415 1.00 92.31 135 SER A O 1
ATOM 983 N N . THR A 1 136 ? 14.565 -2.265 -14.689 1.00 93.31 136 THR A N 1
ATOM 984 C CA . THR A 1 136 ? 15.540 -2.213 -13.577 1.00 93.31 136 THR A CA 1
ATOM 985 C C . THR A 1 136 ? 15.105 -1.252 -12.461 1.00 93.31 136 THR A C 1
ATOM 987 O O . THR A 1 136 ? 15.447 -1.404 -11.284 1.00 93.31 136 THR A O 1
ATOM 990 N N . VAL A 1 137 ? 14.355 -0.198 -12.800 1.00 92.44 137 VAL A N 1
ATOM 991 C CA . VAL A 1 137 ? 13.793 0.725 -11.802 1.00 92.44 137 VAL A CA 1
ATOM 992 C C . VAL A 1 137 ? 12.695 0.075 -10.953 1.00 92.44 137 VAL A C 1
ATOM 994 O O . VAL A 1 137 ? 12.639 0.344 -9.754 1.00 92.44 137 VAL A O 1
ATOM 997 N N . LEU A 1 138 ? 11.884 -0.816 -11.530 1.00 91.94 138 LEU A N 1
ATOM 998 C CA . LEU A 1 138 ? 10.800 -1.506 -10.827 1.00 91.94 138 LEU A CA 1
ATOM 999 C C . LEU A 1 138 ? 11.354 -2.442 -9.753 1.00 91.94 138 LEU A C 1
ATOM 1001 O O . LEU A 1 138 ? 10.868 -2.414 -8.624 1.00 91.94 138 LEU A O 1
ATOM 1005 N N . ASP A 1 139 ? 12.426 -3.176 -10.059 1.00 92.69 139 ASP A N 1
ATOM 1006 C CA . ASP A 1 139 ? 13.087 -4.066 -9.095 1.00 92.69 139 ASP A CA 1
ATOM 1007 C C . ASP A 1 139 ? 13.634 -3.294 -7.893 1.00 92.69 139 ASP A C 1
ATOM 1009 O O . ASP A 1 139 ? 13.494 -3.712 -6.743 1.00 92.69 139 ASP A O 1
ATOM 1013 N N . ARG A 1 140 ? 14.210 -2.111 -8.134 1.00 93.06 140 ARG A N 1
ATOM 1014 C CA . ARG A 1 140 ? 14.719 -1.249 -7.057 1.00 93.06 140 ARG A CA 1
ATOM 1015 C C . ARG A 1 140 ? 13.604 -0.661 -6.199 1.00 93.06 140 ARG A C 1
ATOM 1017 O O . ARG A 1 140 ? 13.774 -0.558 -4.982 1.00 93.06 140 ARG A O 1
ATOM 1024 N N . ILE A 1 141 ? 12.478 -0.277 -6.804 1.00 93.19 141 ILE A N 1
ATOM 1025 C CA . ILE A 1 141 ? 11.292 0.168 -6.060 1.00 93.19 141 ILE A CA 1
ATOM 1026 C C . ILE A 1 141 ? 10.779 -0.990 -5.197 1.00 93.19 141 ILE A C 1
ATOM 1028 O O . ILE A 1 141 ? 10.658 -0.827 -3.983 1.00 93.19 141 ILE A O 1
ATOM 1032 N N . ALA A 1 142 ? 10.584 -2.175 -5.781 1.00 93.38 142 ALA A N 1
ATOM 1033 C CA . ALA A 1 142 ? 10.122 -3.360 -5.062 1.00 93.38 142 ALA A CA 1
ATOM 1034 C C . ALA A 1 142 ? 11.051 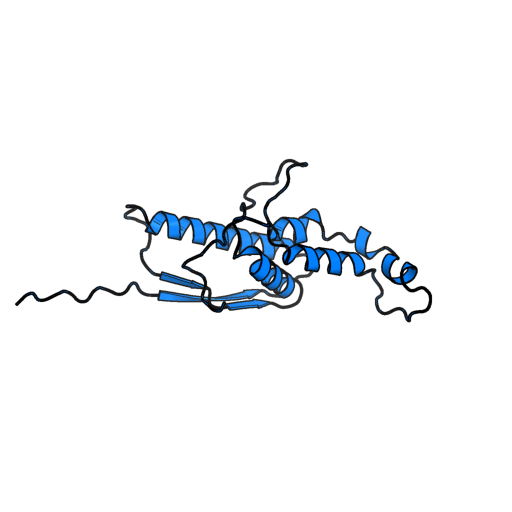-3.730 -3.895 1.00 93.38 142 ALA A C 1
ATOM 1036 O O . ALA A 1 142 ? 10.583 -3.934 -2.776 1.00 93.38 142 ALA A O 1
ATOM 1037 N N . ALA A 1 143 ? 12.368 -3.733 -4.112 1.00 94.12 143 ALA A N 1
ATOM 1038 C CA . ALA A 1 143 ? 13.338 -4.003 -3.055 1.00 94.12 143 ALA A CA 1
ATOM 1039 C C . ALA A 1 143 ? 13.238 -2.985 -1.907 1.00 94.12 143 ALA A C 1
ATOM 1041 O O . ALA A 1 143 ? 13.277 -3.369 -0.739 1.00 94.12 143 ALA A O 1
ATOM 1042 N N . SER A 1 144 ? 13.056 -1.696 -2.216 1.00 92.00 144 SER A N 1
ATOM 1043 C CA . SER A 1 144 ? 12.960 -0.646 -1.191 1.00 92.00 144 SER A CA 1
ATOM 1044 C C . SER A 1 144 ? 11.724 -0.759 -0.298 1.00 92.00 144 SER A C 1
ATOM 1046 O O . SER A 1 144 ? 11.793 -0.446 0.892 1.00 92.00 144 SER A O 1
ATOM 1048 N N . VAL A 1 145 ? 10.616 -1.282 -0.831 1.00 93.75 145 VAL A N 1
ATOM 1049 C CA . VAL A 1 145 ? 9.375 -1.504 -0.075 1.00 93.75 145 VAL A CA 1
ATOM 1050 C C . VAL A 1 145 ? 9.589 -2.469 1.089 1.00 93.75 145 VAL A C 1
ATOM 1052 O O . VAL A 1 145 ? 8.966 -2.303 2.137 1.00 93.75 145 VAL A O 1
ATOM 1055 N N . PHE A 1 146 ? 10.501 -3.431 0.957 1.00 92.12 146 PHE A N 1
ATOM 1056 C CA . PHE A 1 146 ? 10.799 -4.423 1.994 1.00 92.12 146 PHE A CA 1
ATOM 1057 C C . PHE A 1 146 ? 12.076 -4.111 2.782 1.00 92.12 146 PHE A C 1
ATOM 1059 O O . PHE A 1 146 ? 12.612 -4.975 3.474 1.00 92.12 146 PHE A O 1
ATOM 1066 N N . VAL A 1 147 ? 12.549 -2.863 2.735 1.00 90.56 147 VAL A N 1
ATOM 1067 C CA . VAL A 1 147 ? 13.565 -2.377 3.671 1.00 90.56 147 VAL A CA 1
ATOM 1068 C C . VAL A 1 147 ? 12.879 -1.947 4.970 1.00 90.56 147 VAL A C 1
ATOM 1070 O O . VAL A 1 147 ? 11.933 -1.150 4.977 1.00 90.56 147 VAL A O 1
ATOM 1073 N N . PHE A 1 148 ? 13.353 -2.497 6.086 1.00 87.25 148 PHE A N 1
ATOM 1074 C CA . PHE A 1 148 ? 12.862 -2.209 7.433 1.00 87.25 148 PHE A CA 1
ATOM 1075 C C . PHE A 1 148 ? 13.951 -1.452 8.209 1.00 87.25 148 PHE A C 1
ATOM 1077 O O . PHE A 1 148 ? 15.073 -1.959 8.299 1.00 87.25 148 PHE A O 1
ATOM 1084 N N . PRO A 1 149 ? 13.670 -0.249 8.746 1.00 83.31 149 PRO A N 1
ATOM 1085 C CA . PRO A 1 149 ? 14.644 0.511 9.518 1.00 83.31 149 PRO A CA 1
ATOM 1086 C C . PRO A 1 149 ? 15.152 -0.282 10.726 1.00 83.31 149 PRO A C 1
ATOM 1088 O O . PRO A 1 149 ? 14.377 -0.755 11.560 1.00 83.31 149 PRO A O 1
ATOM 1091 N N . VAL A 1 150 ? 16.474 -0.418 10.830 1.00 84.38 150 VAL A N 1
ATOM 1092 C CA . VAL A 1 150 ? 17.110 -1.117 11.951 1.00 84.38 150 VAL A CA 1
ATOM 1093 C C . VAL A 1 150 ? 16.865 -0.332 13.239 1.00 84.38 150 VAL A C 1
ATOM 1095 O O . VAL A 1 150 ? 17.131 0.865 13.308 1.00 84.38 150 VAL A O 1
ATOM 1098 N N . GLY A 1 151 ? 16.377 -1.017 14.275 1.00 83.19 151 GLY A N 1
ATOM 1099 C CA . GLY A 1 151 ? 16.144 -0.423 15.594 1.00 83.19 151 GLY A CA 1
ATOM 1100 C C . GLY A 1 151 ? 14.806 0.305 15.755 1.00 83.19 151 GLY A C 1
ATOM 1101 O O . GLY A 1 151 ? 14.523 0.784 16.852 1.00 83.19 151 GLY A O 1
ATOM 1102 N N . SER A 1 152 ? 13.956 0.363 14.723 1.00 82.56 152 SER A N 1
ATOM 1103 C CA . SER A 1 152 ? 12.576 0.833 14.879 1.00 82.56 152 SER A CA 1
ATOM 1104 C C . SER A 1 152 ? 11.680 -0.300 15.393 1.00 82.56 152 SER A C 1
ATOM 1106 O O . SER A 1 152 ? 11.669 -1.378 14.795 1.00 82.56 152 SER A O 1
ATOM 1108 N N . PRO A 1 153 ? 10.928 -0.098 16.492 1.00 86.88 153 PRO A N 1
ATOM 1109 C CA . PRO A 1 153 ? 10.004 -1.114 16.971 1.00 86.88 153 PRO A CA 1
ATOM 1110 C C . PRO A 1 153 ? 8.865 -1.309 15.957 1.00 86.88 153 PRO A C 1
ATOM 1112 O O . PRO A 1 153 ? 8.411 -0.329 15.356 1.00 86.88 153 PRO A O 1
ATOM 1115 N N . PRO A 1 154 ? 8.375 -2.547 15.772 1.00 89.88 154 PRO A N 1
ATOM 1116 C CA . PRO A 1 154 ? 7.208 -2.787 14.939 1.00 89.88 154 PRO A CA 1
ATOM 1117 C C . PRO A 1 154 ? 5.985 -2.077 15.528 1.00 89.88 154 PRO A C 1
ATOM 1119 O O . PRO A 1 154 ? 5.789 -2.044 16.747 1.00 89.88 154 PRO A O 1
ATOM 1122 N N . VAL A 1 155 ? 5.146 -1.520 14.659 1.00 93.00 155 VAL A N 1
ATOM 1123 C CA . VAL A 1 155 ? 3.872 -0.914 15.058 1.00 93.00 155 VAL A CA 1
ATOM 1124 C C . VAL A 1 155 ? 2.789 -1.980 15.016 1.00 93.00 155 VAL A C 1
ATOM 1126 O O . VAL A 1 155 ? 2.494 -2.532 13.960 1.00 93.00 155 VAL A O 1
ATOM 1129 N N . ASN A 1 156 ? 2.171 -2.244 16.168 1.00 92.25 156 ASN A N 1
ATOM 1130 C CA . ASN A 1 156 ? 1.029 -3.145 16.258 1.00 92.25 156 ASN A CA 1
ATOM 1131 C C . ASN A 1 156 ? -0.286 -2.371 16.077 1.00 92.25 156 ASN A C 1
ATOM 1133 O O . ASN A 1 156 ? -0.727 -1.655 16.980 1.00 92.25 156 ASN A O 1
ATOM 1137 N N . ARG A 1 157 ? -0.914 -2.528 14.910 1.00 94.75 157 ARG A N 1
ATOM 1138 C CA . ARG A 1 157 ? -2.219 -1.943 14.586 1.00 94.75 157 ARG A CA 1
ATOM 1139 C C . ARG A 1 157 ? -3.322 -2.938 14.919 1.00 94.75 157 ARG A C 1
ATOM 1141 O O . ARG A 1 157 ? -3.489 -3.935 14.229 1.00 94.75 157 ARG A O 1
ATOM 1148 N N . LYS A 1 158 ? -4.113 -2.634 15.952 1.00 94.00 158 LYS A N 1
ATOM 1149 C CA . LYS A 1 158 ? -5.173 -3.522 16.476 1.00 94.00 158 LYS A CA 1
ATOM 1150 C C . LYS A 1 158 ? -6.264 -3.878 15.464 1.00 94.00 158 LYS A C 1
ATOM 1152 O O . LYS A 1 158 ? -6.976 -4.854 15.671 1.00 94.00 158 LYS A O 1
ATOM 1157 N N . TYR A 1 159 ? -6.409 -3.074 14.413 1.00 94.81 159 TYR A N 1
ATOM 1158 C CA . TYR A 1 159 ? -7.380 -3.296 13.348 1.00 94.81 159 TYR A CA 1
ATOM 1159 C C . TYR A 1 159 ? -6.836 -4.130 12.181 1.00 94.81 159 TYR A C 1
ATOM 1161 O O . TYR A 1 159 ? -7.545 -4.290 11.193 1.00 94.81 159 TYR A O 1
ATOM 1169 N N . LEU A 1 160 ? -5.606 -4.647 12.246 1.00 95.62 160 LEU A N 1
ATOM 1170 C CA . LEU A 1 160 ? -5.083 -5.602 11.266 1.00 95.62 160 LEU A CA 1
ATOM 1171 C C . LEU A 1 160 ? -5.260 -7.029 11.786 1.00 95.62 160 LEU A C 1
ATOM 1173 O O . LEU A 1 160 ? -5.002 -7.302 12.958 1.00 95.62 160 LEU A O 1
ATOM 1177 N N . ALA A 1 161 ? -5.714 -7.935 10.920 1.00 92.00 161 ALA A N 1
ATOM 1178 C CA . ALA A 1 161 ? -5.707 -9.358 11.225 1.00 92.00 161 ALA A CA 1
ATOM 1179 C C . ALA A 1 161 ? -4.270 -9.887 11.355 1.00 92.00 161 ALA A C 1
ATOM 1181 O O . ALA A 1 161 ? -3.346 -9.359 10.740 1.00 92.00 161 ALA A O 1
ATOM 1182 N N . ASP A 1 162 ? -4.099 -10.938 12.154 1.00 86.12 162 ASP A N 1
ATOM 1183 C CA . ASP A 1 162 ? -2.857 -11.702 12.245 1.00 86.12 162 ASP A CA 1
ATOM 1184 C C . ASP A 1 162 ? -3.182 -13.194 12.027 1.00 86.12 162 ASP A C 1
ATOM 1186 O O . ASP A 1 162 ? -3.826 -13.806 12.891 1.00 86.12 162 ASP A O 1
ATOM 1190 N N . PRO A 1 163 ? -2.827 -13.779 10.866 1.00 82.38 163 PRO A N 1
ATOM 1191 C CA . PRO A 1 163 ? -2.212 -13.120 9.706 1.00 82.38 163 PRO A CA 1
ATOM 1192 C C . PRO A 1 163 ? -3.191 -12.205 8.935 1.00 82.38 163 PRO A C 1
ATOM 1194 O O . PRO A 1 163 ? -4.406 -12.428 8.966 1.00 82.38 163 PRO A O 1
ATOM 1197 N N . LEU A 1 164 ? -2.635 -11.203 8.234 1.00 77.31 164 LEU A N 1
ATOM 1198 C CA . LEU A 1 164 ? -3.302 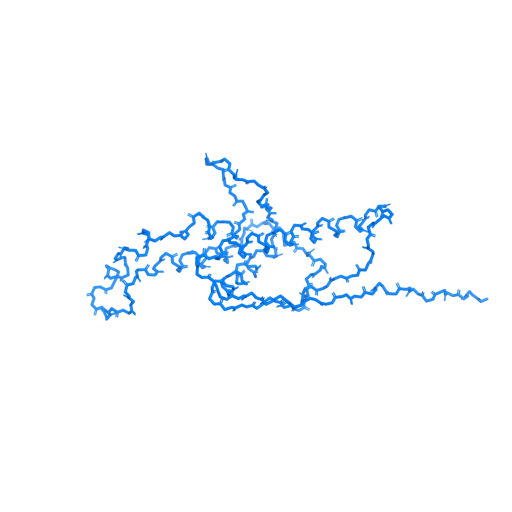-10.340 7.239 1.00 77.31 164 LEU A CA 1
ATOM 1199 C C . LEU A 1 164 ? -3.132 -10.889 5.816 1.00 77.31 164 LEU A C 1
ATOM 1201 O O . LEU A 1 164 ? -2.042 -11.439 5.535 1.00 77.31 164 LEU A O 1
#

pLDDT: mean 88.51, std 12.09, range [38.75, 97.62]

Foldseek 3Di:
DDPDDPPPQAAEAEDEAEEEADDLCLLVVLLVVLVVVVVLVVLVVVLVDPPPPRRNHAAAHEYQYYDHSSNVSRLLCVLPVQADADRCPDDDPPPDDHRGLSCCLNPPQDDVVQFQDCVVCVVPVPDDDPDPTDCPSVVVSSVVSNDDDPPGHTDDRRRYDVVD